Protein AF-A0AAN4Z1D5-F1 (afdb_monomer_lite)

Sequence (91 aa):
IIQVMDRFWLSPSVRQATKEHELTEKIFLKAVNSFREMCMDVSLLDPELVEILRDIARGKSKDVDQLFPFFLSHARRVFPHLESMEELKNV

Foldseek 3Di:
DVVLLVCCVPDPVNVVVCVVLVNDPVLLVVLSVVVVVQVVDPVNDDPVVVVVVVCCVVVVDVDSCVCNVVSVVSSCVVPVVSVPDPPDDDD

Organism: NCBI:txid1317129

Secondary structure (DSSP, 8-state):
-HHHHHHHHH-HHHHHHHHHTT--HHHHHHHHHHHHHHTT-GGGS-HHHHHHHHHHHTTS----GGGHHHHHHHHHHH-GGG-SS-S-S--

Structure (mmCIF, N/CA/C/O backbone):
data_AF-A0AAN4Z1D5-F1
#
_entry.id   AF-A0AAN4Z1D5-F1
#
loop_
_atom_site.group_PDB
_atom_site.id
_atom_site.type_symbol
_atom_site.label_atom_id
_atom_site.label_alt_id
_atom_site.label_comp_id
_atom_site.label_asym_id
_atom_site.label_entity_id
_atom_site.label_seq_id
_atom_site.pdbx_PDB_ins_code
_atom_site.Cartn_x
_atom_site.Cartn_y
_atom_site.Cartn_z
_atom_site.occupancy
_atom_site.B_iso_or_equiv
_atom_site.auth_seq_id
_atom_site.auth_comp_id
_atom_site.auth_asym_id
_atom_site.auth_atom_id
_atom_site.pdbx_PDB_model_num
ATOM 1 N N . ILE A 1 1 ? 8.825 4.155 -4.348 1.00 83.12 1 ILE A N 1
ATOM 2 C CA . ILE A 1 1 ? 7.950 3.143 -3.704 1.00 83.12 1 ILE A CA 1
ATOM 3 C C . ILE A 1 1 ? 7.824 3.359 -2.200 1.00 83.12 1 ILE A C 1
ATOM 5 O O . ILE A 1 1 ? 6.710 3.582 -1.767 1.00 83.12 1 ILE A O 1
ATOM 9 N N . ILE A 1 2 ? 8.912 3.393 -1.415 1.00 83.88 2 ILE A N 1
ATOM 10 C CA . ILE A 1 2 ? 8.845 3.553 0.060 1.00 83.88 2 ILE A CA 1
ATOM 11 C C . ILE A 1 2 ? 7.969 4.746 0.486 1.00 83.88 2 ILE A C 1
ATOM 13 O O . ILE A 1 2 ? 6.920 4.544 1.077 1.00 83.88 2 ILE A O 1
ATOM 17 N N . GLN A 1 3 ? 8.298 5.959 0.033 1.00 86.50 3 GLN A N 1
ATOM 18 C CA . GLN A 1 3 ? 7.513 7.169 0.331 1.00 86.50 3 GLN A CA 1
ATOM 19 C C . GLN A 1 3 ? 6.073 7.155 -0.222 1.00 86.50 3 GLN A C 1
ATOM 21 O O . GLN A 1 3 ? 5.231 7.939 0.206 1.00 86.50 3 GLN A O 1
ATOM 26 N N . VAL A 1 4 ? 5.789 6.336 -1.241 1.00 88.94 4 VAL A N 1
ATOM 27 C CA . VAL A 1 4 ? 4.425 6.166 -1.773 1.00 88.94 4 VAL A CA 1
ATOM 28 C C . VAL A 1 4 ? 3.624 5.281 -0.823 1.00 88.94 4 VAL A C 1
ATOM 30 O O . VAL A 1 4 ? 2.516 5.646 -0.449 1.00 88.94 4 VAL A O 1
ATOM 33 N N . MET A 1 5 ? 4.224 4.180 -0.367 1.00 89.12 5 MET A N 1
ATOM 34 C CA . MET A 1 5 ? 3.610 3.257 0.585 1.00 89.12 5 MET A CA 1
ATOM 35 C C . MET A 1 5 ? 3.417 3.886 1.964 1.00 89.12 5 MET A C 1
ATOM 37 O O . MET A 1 5 ? 2.374 3.673 2.571 1.00 89.12 5 MET A O 1
ATOM 41 N N . ASP A 1 6 ? 4.351 4.721 2.429 1.00 89.19 6 ASP A N 1
ATOM 42 C CA . ASP A 1 6 ? 4.190 5.452 3.694 1.00 89.19 6 ASP A CA 1
ATOM 43 C C . ASP A 1 6 ? 2.974 6.386 3.639 1.00 89.19 6 ASP A C 1
ATOM 45 O O . ASP A 1 6 ? 2.165 6.429 4.565 1.00 89.19 6 ASP A O 1
ATOM 49 N N . ARG A 1 7 ? 2.798 7.099 2.519 1.00 90.44 7 ARG A N 1
ATOM 50 C CA . ARG A 1 7 ? 1.628 7.960 2.295 1.00 90.44 7 ARG A CA 1
ATOM 51 C C . ARG A 1 7 ? 0.336 7.152 2.201 1.00 90.44 7 ARG A C 1
ATOM 53 O O . ARG A 1 7 ? -0.648 7.539 2.819 1.00 90.44 7 ARG A O 1
ATOM 60 N N . PHE A 1 8 ? 0.350 6.029 1.484 1.00 91.38 8 PHE A N 1
ATOM 61 C CA . PHE A 1 8 ? -0.791 5.116 1.383 1.00 91.38 8 PHE A CA 1
ATOM 62 C C . PHE A 1 8 ? -1.224 4.594 2.761 1.00 91.38 8 PHE A C 1
ATOM 64 O O . PHE A 1 8 ? -2.384 4.708 3.140 1.00 91.38 8 PHE A O 1
ATOM 71 N N . TRP A 1 9 ? -0.272 4.107 3.558 1.00 87.31 9 TRP A N 1
ATOM 72 C CA . TRP A 1 9 ? -0.501 3.602 4.914 1.00 87.31 9 TRP A CA 1
ATOM 73 C C . TRP A 1 9 ? -1.050 4.663 5.881 1.00 87.31 9 TRP A C 1
ATOM 75 O O . TRP A 1 9 ? -1.833 4.358 6.788 1.00 87.31 9 TRP A O 1
ATOM 85 N N . LEU A 1 10 ? -0.603 5.911 5.742 1.00 89.88 10 LEU A N 1
ATOM 86 C CA . LEU A 1 10 ? -1.030 7.019 6.598 1.00 89.88 10 LEU A CA 1
ATOM 87 C C . LEU A 1 10 ? -2.333 7.678 6.126 1.00 89.88 10 LEU A C 1
ATOM 89 O O . LEU A 1 10 ? -2.912 8.443 6.896 1.00 89.88 10 LEU A O 1
ATOM 93 N N . SER A 1 11 ? -2.809 7.378 4.914 1.00 91.19 11 SER A N 1
ATOM 94 C CA . SER A 1 11 ? -4.006 7.996 4.342 1.00 91.19 11 SER A CA 1
ATOM 95 C C . SER A 1 11 ? -5.263 7.662 5.173 1.00 91.19 11 SER A C 1
ATOM 97 O O . SER A 1 11 ? -5.583 6.482 5.368 1.00 91.19 11 SER A O 1
ATOM 99 N N . PRO A 1 12 ? -5.996 8.668 5.699 1.00 90.94 12 PRO A N 1
ATOM 100 C CA . PRO A 1 12 ? -7.213 8.435 6.479 1.00 90.94 12 PRO A CA 1
ATOM 101 C C . PRO A 1 12 ? -8.312 7.716 5.690 1.00 90.94 12 PRO A C 1
ATOM 103 O O . PRO A 1 12 ? -9.005 6.871 6.254 1.00 90.94 12 PRO A O 1
ATOM 106 N N . SER A 1 13 ? -8.448 8.012 4.397 1.00 91.56 13 SER A N 1
ATOM 107 C CA . SER A 1 13 ? -9.392 7.363 3.480 1.00 91.56 13 SER A CA 1
ATOM 108 C C . SER A 1 13 ? -9.036 5.896 3.260 1.00 91.56 13 SER A C 1
ATOM 110 O O . SER A 1 13 ? -9.907 5.042 3.395 1.00 91.56 13 SER A O 1
ATOM 112 N N . VAL A 1 14 ? -7.756 5.567 3.051 1.00 91.62 14 VAL A N 1
ATOM 113 C CA . VAL A 1 14 ? -7.289 4.167 2.968 1.00 91.62 14 VAL A CA 1
ATOM 114 C C . VAL A 1 14 ? -7.591 3.408 4.258 1.00 91.62 14 VAL A C 1
ATOM 116 O O . VAL A 1 14 ? -8.069 2.272 4.222 1.00 91.62 14 VAL A O 1
ATOM 119 N N . ARG A 1 15 ? -7.352 4.027 5.419 1.00 90.00 15 ARG A N 1
ATOM 120 C CA . ARG A 1 15 ? -7.670 3.420 6.722 1.00 90.00 15 ARG A CA 1
ATOM 121 C C . ARG A 1 15 ? -9.164 3.203 6.911 1.00 90.00 15 ARG A C 1
ATOM 123 O O . ARG A 1 15 ? -9.552 2.196 7.497 1.00 90.00 15 ARG A O 1
ATOM 130 N N . GLN A 1 16 ? -9.986 4.135 6.444 1.00 90.19 16 GLN A N 1
ATOM 131 C CA . GLN A 1 16 ? -11.436 4.018 6.499 1.00 90.19 16 GLN A CA 1
ATOM 132 C C . GLN A 1 16 ? -11.930 2.888 5.584 1.00 90.19 16 GLN A C 1
ATOM 134 O O . GLN A 1 16 ? -12.613 1.987 6.064 1.00 90.19 16 GLN A O 1
ATOM 139 N N . ALA A 1 17 ? -11.478 2.850 4.331 1.00 89.25 17 ALA A N 1
ATOM 140 C CA . ALA A 1 17 ? -11.825 1.798 3.377 1.00 89.25 17 ALA A CA 1
ATOM 141 C C . ALA A 1 17 ? -11.380 0.406 3.867 1.00 89.25 17 ALA A C 1
ATOM 143 O O . ALA A 1 17 ? -12.111 -0.573 3.772 1.00 89.25 17 ALA A O 1
ATOM 144 N N . THR A 1 18 ? -10.207 0.311 4.496 1.00 87.25 18 THR A N 1
ATOM 145 C CA . THR A 1 18 ? -9.726 -0.929 5.130 1.00 87.25 18 THR A CA 1
ATOM 146 C C . THR A 1 18 ? -10.726 -1.465 6.165 1.00 87.25 18 THR A C 1
ATOM 148 O O . THR A 1 18 ? -11.009 -2.661 6.186 1.00 87.25 18 THR A O 1
ATOM 151 N N . LYS A 1 19 ? -11.306 -0.589 6.997 1.00 86.31 19 LYS A N 1
ATOM 152 C CA . LYS A 1 19 ? -12.322 -0.980 7.989 1.00 86.31 19 LYS A CA 1
ATOM 153 C C . LYS A 1 19 ? -13.627 -1.433 7.336 1.00 86.31 19 LYS A C 1
ATOM 155 O O . LYS A 1 19 ? -14.238 -2.372 7.832 1.00 86.31 19 LYS A O 1
ATOM 160 N N . GLU A 1 20 ? -14.036 -0.787 6.246 1.00 88.00 20 GLU A N 1
ATOM 161 C CA . GLU A 1 20 ? -15.235 -1.154 5.472 1.00 88.00 20 GLU A CA 1
ATOM 162 C C . GLU A 1 20 ? -15.112 -2.540 4.832 1.00 88.00 20 GLU A C 1
ATOM 164 O O . GLU A 1 20 ? -16.105 -3.244 4.696 1.00 88.00 20 GLU A O 1
ATOM 169 N N . HIS A 1 21 ? -13.887 -2.959 4.514 1.00 83.56 21 HIS A N 1
ATOM 170 C CA . HIS A 1 21 ? -13.576 -4.294 4.002 1.00 83.56 21 HIS A CA 1
ATOM 171 C C . HIS A 1 21 ? -13.171 -5.300 5.095 1.00 83.56 21 HIS A C 1
ATOM 173 O O . HIS A 1 21 ? -12.538 -6.309 4.790 1.00 83.56 21 HIS A O 1
ATOM 179 N N . GLU A 1 22 ? -13.487 -5.022 6.365 1.00 84.06 22 GLU A N 1
ATOM 180 C CA . GLU A 1 22 ? -13.258 -5.919 7.514 1.00 84.06 22 GLU A CA 1
ATOM 181 C C . GLU A 1 22 ? -11.792 -6.373 7.693 1.00 84.06 22 GLU A C 1
ATOM 183 O O . GLU A 1 22 ? -11.477 -7.358 8.368 1.00 84.06 22 GLU A O 1
ATOM 188 N N . LEU A 1 23 ? -10.847 -5.612 7.137 1.00 85.00 23 LEU A N 1
ATOM 189 C CA . LEU A 1 23 ? -9.422 -5.859 7.296 1.00 85.00 23 LEU A CA 1
ATOM 190 C C . LEU A 1 23 ? -8.994 -5.411 8.697 1.00 85.00 23 LEU A C 1
ATOM 192 O O . LEU A 1 23 ? -8.882 -4.220 8.996 1.00 85.00 23 LEU A O 1
ATOM 196 N N . THR A 1 24 ? -8.702 -6.375 9.571 1.00 86.31 24 THR A N 1
ATOM 197 C CA . THR A 1 24 ? -8.098 -6.066 10.877 1.00 86.31 24 THR A CA 1
ATOM 198 C C . THR A 1 24 ? -6.752 -5.356 10.697 1.00 86.31 24 THR A C 1
ATOM 2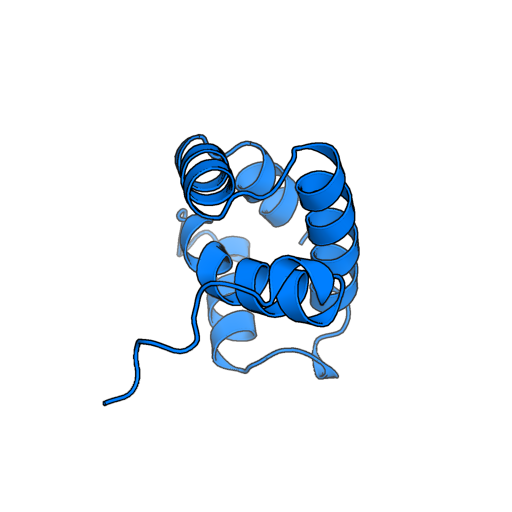00 O O . THR A 1 24 ? -6.030 -5.617 9.736 1.00 86.31 24 THR A O 1
ATOM 203 N N . GLU A 1 25 ? -6.348 -4.517 11.655 1.00 85.88 25 GLU A N 1
ATOM 204 C CA . GLU A 1 25 ? -5.069 -3.786 11.590 1.00 85.88 25 GLU A CA 1
ATOM 205 C C . GLU A 1 25 ? -3.859 -4.715 11.382 1.00 85.88 25 GLU A C 1
ATOM 207 O O . GLU A 1 25 ? -2.944 -4.409 10.616 1.00 85.88 25 GLU A O 1
ATOM 212 N N . LYS A 1 26 ? -3.881 -5.900 12.005 1.00 87.12 26 LYS A N 1
ATOM 213 C CA . LYS A 1 26 ? -2.835 -6.919 11.850 1.00 87.12 26 LYS A CA 1
ATOM 214 C C . LYS A 1 26 ? -2.768 -7.467 10.423 1.00 87.12 26 LYS A C 1
ATOM 216 O O . LYS A 1 26 ? -1.672 -7.704 9.917 1.00 87.12 26 LYS A O 1
ATOM 221 N N . ILE A 1 27 ? -3.919 -7.705 9.797 1.00 87.50 27 ILE A N 1
ATOM 222 C CA . ILE A 1 27 ? -4.000 -8.176 8.411 1.00 87.50 27 ILE A CA 1
ATOM 223 C C . ILE A 1 27 ? -3.582 -7.056 7.463 1.00 87.50 27 ILE A C 1
ATOM 225 O O . ILE A 1 27 ? -2.741 -7.286 6.599 1.00 87.50 27 ILE A O 1
ATOM 229 N N . PHE A 1 28 ? -4.081 -5.840 7.684 1.00 88.12 28 PHE A N 1
ATOM 230 C CA . PHE A 1 28 ? -3.720 -4.657 6.912 1.00 88.12 28 PHE A CA 1
ATOM 231 C C . PHE A 1 28 ? -2.202 -4.439 6.890 1.00 88.12 28 PHE A C 1
ATOM 233 O O . PHE A 1 28 ? -1.614 -4.357 5.816 1.00 88.12 28 PHE A O 1
ATOM 240 N N . LEU A 1 29 ? -1.534 -4.457 8.049 1.00 89.44 29 LEU A N 1
ATOM 241 C CA . LEU A 1 29 ? -0.078 -4.295 8.133 1.00 89.44 29 LEU A CA 1
ATOM 242 C C . LEU A 1 29 ? 0.684 -5.372 7.347 1.00 89.44 29 LEU A C 1
ATOM 244 O O . LEU A 1 29 ? 1.630 -5.067 6.619 1.00 89.44 29 LEU A O 1
ATOM 248 N N . LYS A 1 30 ? 0.273 -6.640 7.465 1.00 90.81 30 LYS A N 1
ATOM 249 C CA . LYS A 1 30 ? 0.905 -7.736 6.719 1.00 90.81 30 LYS A CA 1
ATOM 250 C C . LYS A 1 30 ? 0.669 -7.615 5.212 1.00 90.81 30 LYS A C 1
ATOM 252 O O . LYS A 1 30 ? 1.601 -7.819 4.438 1.00 90.81 30 LYS A O 1
ATOM 257 N N . ALA A 1 31 ? -0.549 -7.265 4.806 1.00 91.75 31 ALA A N 1
ATOM 258 C CA . ALA A 1 31 ? -0.906 -7.063 3.409 1.00 91.75 31 ALA A CA 1
ATOM 259 C C . ALA A 1 31 ? -0.136 -5.891 2.800 1.00 91.75 31 ALA A C 1
ATOM 261 O O . ALA A 1 31 ? 0.353 -6.017 1.686 1.00 91.75 31 ALA A O 1
ATOM 262 N N . VAL A 1 32 ? 0.037 -4.784 3.531 1.00 91.19 32 VAL A N 1
ATOM 263 C CA . VAL A 1 32 ? 0.780 -3.608 3.051 1.00 91.19 32 VAL A CA 1
ATOM 264 C C . VAL A 1 32 ? 2.254 -3.942 2.850 1.00 91.19 32 VAL A C 1
ATOM 266 O O . VAL A 1 32 ? 2.831 -3.560 1.833 1.00 91.19 32 VAL A O 1
ATOM 269 N N . ASN A 1 33 ? 2.858 -4.704 3.764 1.00 91.81 33 ASN A N 1
ATOM 270 C CA . ASN A 1 33 ? 4.237 -5.164 3.596 1.00 91.81 33 ASN A CA 1
ATOM 271 C C . ASN A 1 33 ? 4.389 -6.066 2.364 1.00 91.81 33 ASN A C 1
ATOM 273 O O . ASN A 1 33 ? 5.275 -5.831 1.545 1.00 91.81 33 ASN A O 1
ATOM 277 N N . SER A 1 34 ? 3.487 -7.033 2.186 1.00 92.69 34 SER A N 1
ATOM 278 C CA . SER A 1 34 ? 3.503 -7.916 1.016 1.00 92.69 34 SER A CA 1
ATOM 279 C C . SER A 1 34 ? 3.231 -7.159 -0.294 1.00 92.69 34 SER A C 1
ATOM 281 O O . SER A 1 34 ? 3.895 -7.391 -1.300 1.00 92.69 34 SER A O 1
ATOM 283 N N . PHE A 1 35 ? 2.300 -6.204 -0.290 1.00 93.94 35 PHE A N 1
ATOM 284 C CA . PHE A 1 35 ? 2.001 -5.359 -1.447 1.00 93.94 35 PHE A CA 1
ATOM 285 C C . PHE A 1 35 ? 3.196 -4.474 -1.817 1.00 93.94 35 PHE A C 1
ATOM 287 O O . PHE A 1 35 ? 3.537 -4.338 -2.989 1.00 93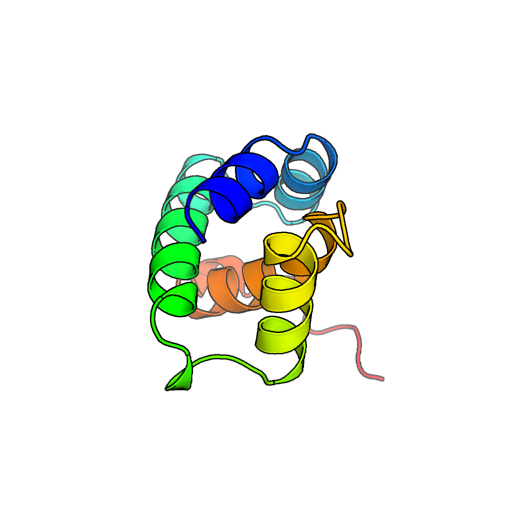.94 35 PHE A O 1
ATOM 294 N N . ARG A 1 36 ? 3.902 -3.925 -0.819 1.00 93.19 36 ARG A N 1
ATOM 295 C CA . ARG A 1 36 ? 5.152 -3.184 -1.026 1.00 93.19 36 ARG A CA 1
ATOM 296 C C . ARG A 1 36 ? 6.215 -4.049 -1.698 1.00 93.19 36 ARG A C 1
ATOM 298 O O . ARG A 1 36 ? 6.903 -3.537 -2.575 1.00 93.19 36 ARG A O 1
ATOM 305 N N . GLU A 1 37 ? 6.361 -5.308 -1.292 1.00 92.38 37 GLU A N 1
ATOM 306 C CA . GLU A 1 37 ? 7.278 -6.262 -1.930 1.00 92.38 37 GLU A CA 1
ATOM 307 C C . GLU A 1 37 ? 6.897 -6.518 -3.389 1.00 92.38 37 GLU A C 1
ATOM 309 O O . GLU A 1 37 ? 7.758 -6.382 -4.257 1.00 92.38 37 GLU A O 1
ATOM 314 N N . MET A 1 38 ? 5.612 -6.757 -3.677 1.00 92.19 38 MET A N 1
ATOM 315 C CA . MET A 1 38 ? 5.114 -6.886 -5.052 1.00 92.19 38 MET A CA 1
ATOM 316 C C . MET A 1 38 ? 5.444 -5.640 -5.887 1.00 92.19 38 MET A C 1
ATOM 318 O O . MET A 1 38 ? 5.983 -5.756 -6.980 1.00 92.19 38 MET A O 1
ATOM 322 N N . CYS A 1 39 ? 5.212 -4.433 -5.361 1.00 91.50 39 CYS A N 1
ATOM 323 C CA . CYS A 1 39 ? 5.517 -3.179 -6.060 1.00 91.50 39 CYS A CA 1
ATOM 324 C C . CYS A 1 39 ? 7.014 -2.915 -6.300 1.00 91.50 39 CYS A C 1
ATOM 326 O O . CYS A 1 39 ? 7.343 -1.958 -7.006 1.00 91.50 39 CYS A O 1
ATOM 328 N N . MET A 1 40 ? 7.924 -3.699 -5.713 1.00 89.81 40 MET A N 1
ATOM 329 C CA . MET A 1 40 ? 9.355 -3.634 -6.033 1.00 89.81 40 MET A CA 1
ATOM 330 C C . MET A 1 40 ? 9.727 -4.483 -7.255 1.00 89.81 40 MET A C 1
ATOM 332 O O . MET A 1 40 ? 10.759 -4.210 -7.866 1.00 89.81 40 MET A O 1
ATOM 336 N N . ASP A 1 41 ? 8.891 -5.447 -7.646 1.00 90.69 41 ASP A N 1
ATOM 337 C CA . ASP A 1 41 ? 9.085 -6.271 -8.837 1.00 90.69 41 ASP A CA 1
ATOM 338 C C . ASP A 1 41 ? 8.093 -5.873 -9.935 1.00 90.69 41 ASP A C 1
ATOM 340 O O . ASP A 1 41 ? 6.941 -6.302 -9.968 1.00 90.69 41 ASP A O 1
ATOM 344 N N . VAL A 1 42 ? 8.562 -5.045 -10.870 1.00 83.31 42 VAL A N 1
ATOM 345 C CA . VAL A 1 42 ? 7.741 -4.499 -11.962 1.00 83.31 42 VAL A CA 1
ATOM 346 C C . VAL A 1 42 ? 7.161 -5.599 -12.861 1.00 83.31 42 VAL A C 1
ATOM 348 O O . VAL A 1 42 ? 6.128 -5.373 -13.483 1.00 83.31 42 VAL A O 1
ATOM 351 N N . SER A 1 43 ? 7.783 -6.782 -12.925 1.00 87.69 43 SER A N 1
ATOM 352 C CA . SER A 1 43 ? 7.296 -7.891 -13.756 1.00 87.69 43 SER A CA 1
ATOM 353 C C . SER A 1 43 ? 5.993 -8.512 -13.242 1.00 87.69 43 SER A C 1
ATOM 355 O O . SER A 1 43 ? 5.273 -9.146 -14.011 1.00 87.69 43 SER A O 1
ATOM 357 N N . LEU A 1 44 ? 5.669 -8.291 -11.964 1.00 85.81 44 LEU A N 1
ATOM 358 C CA . LEU A 1 44 ? 4.457 -8.785 -11.308 1.00 85.81 44 LEU A CA 1
ATOM 359 C C . LEU A 1 44 ? 3.301 -7.774 -11.341 1.00 85.81 44 LEU A C 1
ATOM 361 O O . LEU A 1 44 ? 2.217 -8.072 -10.838 1.00 85.81 44 LEU A O 1
ATOM 365 N N . LEU A 1 45 ? 3.527 -6.571 -11.877 1.00 89.69 45 LEU A N 1
ATOM 366 C CA . LEU A 1 45 ? 2.574 -5.468 -11.801 1.00 89.69 45 LEU A CA 1
ATOM 367 C C . LEU A 1 45 ? 1.720 -5.353 -13.058 1.00 89.69 45 LEU A C 1
ATOM 369 O O . LEU A 1 45 ? 2.207 -5.453 -14.182 1.00 89.69 45 LEU A O 1
ATOM 373 N N . ASP A 1 46 ? 0.447 -5.041 -12.837 1.00 90.75 46 ASP A N 1
ATOM 374 C CA . ASP A 1 46 ? -0.449 -4.599 -13.897 1.00 90.75 46 ASP A CA 1
ATOM 375 C C . ASP A 1 46 ? 0.079 -3.293 -14.541 1.00 90.75 46 ASP A C 1
ATOM 377 O O . ASP A 1 46 ? 0.549 -2.410 -13.809 1.00 90.75 46 ASP A O 1
ATOM 381 N N . PRO A 1 47 ? 0.025 -3.133 -15.879 1.00 92.81 47 PRO A N 1
ATOM 382 C CA . PRO A 1 47 ? 0.423 -1.896 -16.552 1.00 92.81 47 PRO A CA 1
ATOM 383 C C . PRO A 1 47 ? -0.222 -0.626 -15.977 1.00 92.81 47 PRO A C 1
ATOM 385 O O . PRO A 1 47 ? 0.464 0.395 -15.868 1.00 92.81 47 PRO A O 1
ATOM 388 N N . GLU A 1 48 ? -1.488 -0.691 -15.561 1.00 93.25 48 GLU A N 1
ATOM 389 C CA . GLU A 1 48 ? -2.213 0.417 -14.928 1.00 93.25 48 GLU A CA 1
ATOM 390 C C . GLU A 1 48 ? -1.583 0.785 -13.578 1.00 93.25 48 GLU A C 1
ATOM 392 O O . GLU A 1 48 ? -1.282 1.951 -13.309 1.00 93.25 48 GLU A O 1
ATOM 397 N N . LEU A 1 49 ? -1.269 -0.216 -12.750 1.00 93.00 49 LEU A N 1
ATOM 398 C CA . LEU A 1 49 ? -0.590 -0.005 -11.471 1.00 93.00 49 LEU A CA 1
ATOM 399 C C . LEU A 1 49 ? 0.807 0.600 -11.669 1.00 93.00 49 LEU A C 1
ATOM 401 O O . LEU A 1 49 ? 1.227 1.476 -10.907 1.00 93.00 49 LEU A O 1
ATOM 405 N N . VAL A 1 50 ? 1.533 0.172 -12.705 1.00 92.44 50 VAL A N 1
ATOM 406 C CA . VAL A 1 50 ? 2.834 0.756 -13.061 1.00 92.44 50 VAL A CA 1
ATOM 407 C C . VAL A 1 50 ? 2.694 2.235 -13.431 1.00 92.44 50 VAL A C 1
ATOM 409 O O . VAL A 1 50 ? 3.539 3.043 -13.031 1.00 92.44 50 VAL A O 1
ATOM 412 N N . GLU A 1 51 ? 1.662 2.609 -14.184 1.00 92.06 51 GLU A N 1
ATOM 413 C CA . GLU A 1 51 ? 1.393 4.000 -14.557 1.00 92.06 51 GLU A CA 1
ATOM 414 C C . GLU A 1 51 ? 1.059 4.864 -13.335 1.00 92.06 51 GLU A C 1
ATOM 416 O O . GLU A 1 51 ? 1.728 5.878 -13.117 1.00 92.06 51 GLU A O 1
ATOM 421 N N . ILE A 1 52 ? 0.147 4.409 -12.471 1.00 92.75 52 ILE A N 1
ATOM 422 C CA . ILE A 1 52 ? -0.215 5.100 -11.222 1.00 92.75 52 ILE A CA 1
ATOM 423 C C . ILE A 1 52 ? 1.027 5.319 -10.349 1.00 92.75 52 ILE A C 1
ATOM 425 O O . ILE A 1 52 ? 1.305 6.436 -9.901 1.00 92.75 52 ILE A O 1
ATOM 429 N N . LEU A 1 53 ? 1.841 4.279 -10.140 1.00 91.19 53 LEU A N 1
ATOM 430 C CA . LEU A 1 53 ? 3.069 4.386 -9.347 1.00 91.19 53 LEU A CA 1
ATOM 431 C C . LEU A 1 53 ? 4.070 5.378 -9.959 1.00 91.19 53 LEU A C 1
ATOM 433 O O . LEU A 1 53 ? 4.722 6.120 -9.216 1.00 91.19 53 LEU A O 1
ATOM 437 N N . ARG A 1 54 ? 4.198 5.422 -11.292 1.00 90.44 54 ARG A N 1
ATOM 438 C CA . ARG A 1 54 ? 5.057 6.394 -11.994 1.00 90.44 54 ARG A CA 1
ATOM 439 C C . ARG A 1 54 ? 4.543 7.817 -11.836 1.00 90.44 54 ARG A C 1
ATOM 441 O O . ARG A 1 54 ? 5.355 8.714 -11.604 1.00 90.44 54 ARG A O 1
ATOM 448 N N . ASP A 1 55 ? 3.240 8.031 -11.943 1.00 91.25 55 ASP A N 1
ATOM 449 C CA . ASP A 1 55 ? 2.636 9.353 -11.811 1.00 91.25 55 ASP A CA 1
ATOM 450 C C . ASP A 1 55 ? 2.746 9.888 -10.387 1.00 91.25 55 ASP A C 1
ATOM 452 O O . ASP A 1 55 ? 3.138 11.045 -10.200 1.00 91.25 55 ASP A O 1
ATOM 456 N N . ILE A 1 56 ? 2.531 9.042 -9.376 1.00 89.69 56 ILE A N 1
ATOM 457 C CA . ILE A 1 56 ? 2.754 9.418 -7.975 1.00 89.69 56 ILE A CA 1
ATOM 458 C C . ILE A 1 56 ? 4.242 9.703 -7.718 1.00 89.69 56 ILE A C 1
ATOM 460 O O . ILE A 1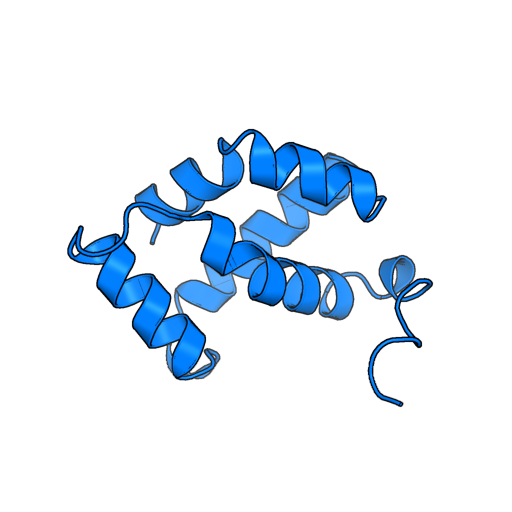 56 ? 4.585 10.677 -7.041 1.00 89.69 56 ILE A O 1
ATOM 464 N N . ALA A 1 57 ? 5.153 8.886 -8.259 1.00 86.00 57 ALA A N 1
ATOM 465 C CA . ALA A 1 57 ? 6.596 9.074 -8.083 1.00 86.00 57 ALA A CA 1
ATOM 466 C C . ALA A 1 57 ? 7.121 10.352 -8.755 1.00 86.00 57 ALA A C 1
ATOM 468 O O . ALA A 1 57 ? 8.038 10.985 -8.238 1.00 86.00 57 ALA A O 1
ATOM 469 N N . ARG A 1 58 ? 6.530 10.750 -9.886 1.00 89.00 58 ARG A N 1
ATOM 470 C CA . ARG A 1 58 ? 6.848 11.996 -10.603 1.00 89.00 58 ARG A CA 1
ATOM 471 C C . ARG A 1 58 ? 6.116 13.217 -10.038 1.00 89.00 58 ARG A C 1
ATOM 473 O O . ARG A 1 58 ? 6.303 14.314 -10.554 1.00 89.00 58 ARG A O 1
ATOM 480 N N . GLY A 1 59 ? 5.282 13.037 -9.011 1.00 82.19 59 GLY A N 1
ATOM 481 C CA . GLY A 1 59 ? 4.489 14.109 -8.405 1.00 82.19 59 GLY A CA 1
ATOM 482 C C . GLY A 1 59 ? 3.351 14.624 -9.290 1.00 82.19 59 GLY A C 1
ATOM 483 O O . GLY A 1 59 ? 2.826 15.702 -9.021 1.00 82.19 59 GLY A O 1
ATOM 484 N N . LYS A 1 60 ? 2.974 13.878 -10.335 1.00 81.00 60 LYS A N 1
ATOM 485 C CA . LYS A 1 60 ? 1.845 14.198 -11.219 1.00 81.00 60 LYS A CA 1
ATOM 486 C C . LYS A 1 60 ? 0.504 13.869 -10.571 1.00 81.00 60 LYS A C 1
ATOM 488 O O . LYS A 1 60 ? -0.439 14.636 -10.716 1.00 81.00 60 LYS A O 1
ATOM 493 N N . SER A 1 61 ? 0.452 12.770 -9.817 1.00 75.00 61 SER A N 1
ATOM 494 C CA . SER A 1 61 ? -0.664 12.436 -8.933 1.00 75.00 61 SER A CA 1
ATOM 495 C C . SER A 1 61 ? -0.214 12.565 -7.479 1.00 75.00 61 SER A C 1
ATOM 497 O O . SER A 1 61 ? 0.889 12.157 -7.108 1.00 75.00 61 SER A O 1
ATOM 499 N N . LYS A 1 62 ? -1.055 13.173 -6.642 1.00 74.44 62 LYS A N 1
ATOM 500 C CA . LYS A 1 62 ? -0.865 13.180 -5.181 1.00 74.44 62 LYS A CA 1
ATOM 501 C C . LYS A 1 62 ? -1.699 12.110 -4.494 1.00 74.44 62 LYS A C 1
ATOM 503 O O . LYS A 1 62 ? -1.517 11.895 -3.297 1.00 74.44 62 LYS A O 1
ATOM 508 N N . ASP A 1 63 ? -2.597 11.486 -5.241 1.00 88.12 63 ASP A N 1
ATOM 509 C CA . ASP A 1 63 ? -3.614 10.621 -4.692 1.00 88.12 63 ASP A CA 1
ATOM 510 C C . ASP A 1 63 ? -3.099 9.184 -4.628 1.00 88.12 63 ASP A C 1
ATOM 512 O O . ASP A 1 63 ? -2.965 8.489 -5.633 1.00 88.12 63 ASP A O 1
ATOM 516 N N . VAL A 1 64 ? -2.746 8.764 -3.418 1.00 91.25 64 VAL A N 1
ATOM 517 C CA . VAL A 1 64 ? -2.329 7.389 -3.137 1.00 91.25 64 VAL A CA 1
ATOM 518 C C . VAL A 1 64 ? -3.523 6.450 -3.010 1.00 91.25 64 VAL A C 1
ATOM 520 O O . VAL A 1 64 ? -3.329 5.238 -3.076 1.00 91.25 64 VAL A O 1
ATOM 523 N N . ASP A 1 65 ? -4.745 6.969 -2.881 1.00 91.38 65 ASP A N 1
ATOM 524 C CA . ASP A 1 65 ? -5.951 6.160 -2.709 1.00 91.38 65 ASP A CA 1
ATOM 525 C C . ASP A 1 65 ? -6.267 5.363 -3.982 1.00 91.38 65 ASP A C 1
ATOM 527 O O . ASP A 1 65 ? -6.850 4.282 -3.908 1.00 91.38 65 ASP A O 1
ATOM 531 N N . GLN A 1 66 ? -5.762 5.813 -5.138 1.00 91.69 66 GLN A N 1
ATOM 532 C CA . GLN A 1 66 ? -5.790 5.072 -6.405 1.00 91.69 66 GLN A CA 1
ATOM 533 C C . GLN A 1 66 ? -5.129 3.683 -6.309 1.00 91.69 66 GLN A C 1
ATOM 535 O O . GLN A 1 66 ? -5.423 2.800 -7.108 1.00 91.69 66 GLN A O 1
ATOM 540 N N . LEU A 1 67 ? -4.251 3.458 -5.324 1.00 93.44 67 LEU A N 1
ATOM 541 C CA . LEU A 1 67 ? -3.618 2.158 -5.085 1.00 93.44 67 LEU A CA 1
ATOM 542 C C . LEU A 1 67 ? -4.538 1.172 -4.351 1.00 93.44 67 LEU A C 1
ATOM 544 O O . LEU A 1 67 ? -4.250 -0.025 -4.336 1.00 93.44 67 LEU A O 1
ATOM 548 N N . PHE A 1 68 ? -5.623 1.644 -3.730 1.00 92.62 68 PHE A N 1
ATOM 549 C CA . PHE A 1 68 ? -6.448 0.835 -2.835 1.00 92.62 68 PHE A CA 1
ATOM 550 C C . PHE A 1 68 ? -7.101 -0.383 -3.512 1.00 92.62 68 PHE A C 1
ATOM 552 O O . PHE A 1 68 ? -7.012 -1.468 -2.937 1.00 92.62 68 PHE A O 1
ATOM 559 N N . PRO A 1 69 ? -7.674 -0.289 -4.730 1.00 92.31 69 PRO A N 1
ATOM 560 C CA . PRO A 1 69 ? -8.245 -1.457 -5.407 1.00 92.31 69 PRO A CA 1
ATOM 561 C C . PRO A 1 69 ? -7.205 -2.558 -5.671 1.00 92.31 69 PRO A C 1
ATOM 563 O O . PRO A 1 69 ? -7.460 -3.741 -5.433 1.00 92.31 69 PRO A O 1
ATOM 566 N N . PHE A 1 70 ? -5.995 -2.169 -6.086 1.00 93.44 70 PHE A N 1
ATOM 567 C CA . PHE A 1 70 ? -4.880 -3.093 -6.316 1.00 93.44 70 PHE A CA 1
ATOM 568 C C . PHE A 1 70 ? -4.393 -3.728 -5.014 1.00 93.44 70 PHE A C 1
ATOM 570 O O . PHE A 1 70 ? -4.163 -4.938 -4.953 1.00 93.44 70 PHE A O 1
ATOM 577 N N . PHE A 1 71 ? -4.278 -2.920 -3.960 1.00 93.56 71 PHE A N 1
ATOM 578 C CA . PHE A 1 71 ? -3.942 -3.386 -2.621 1.00 93.56 71 PHE A CA 1
ATOM 579 C C . PHE A 1 71 ? -4.966 -4.404 -2.105 1.00 93.56 71 PHE A C 1
ATOM 581 O O . PHE A 1 71 ? -4.576 -5.459 -1.610 1.00 93.56 71 PHE A O 1
ATOM 588 N N . LEU A 1 72 ? -6.262 -4.122 -2.243 1.00 90.81 72 LEU A N 1
ATOM 589 C CA . LEU A 1 72 ? -7.332 -4.995 -1.767 1.00 90.81 72 LEU A CA 1
ATOM 590 C C . LEU A 1 72 ? -7.332 -6.336 -2.510 1.00 90.81 72 LEU A C 1
ATOM 592 O O . LEU A 1 72 ? -7.407 -7.391 -1.879 1.00 90.81 72 LEU A O 1
ATOM 596 N N . SER A 1 73 ? -7.169 -6.308 -3.837 1.00 90.38 73 SER A N 1
ATOM 597 C CA . SER A 1 73 ? -7.004 -7.522 -4.645 1.00 90.38 73 SER A CA 1
ATOM 598 C C . SER A 1 73 ? -5.789 -8.342 -4.192 1.00 90.38 73 SER A C 1
ATOM 600 O O . SER A 1 73 ? -5.876 -9.562 -4.051 1.00 90.38 73 SER A O 1
ATOM 602 N N . HIS A 1 74 ? -4.655 -7.690 -3.919 1.00 91.75 74 HIS A N 1
ATOM 603 C CA . HIS A 1 74 ? -3.460 -8.359 -3.394 1.00 91.75 74 HIS A CA 1
ATOM 604 C C . HIS A 1 74 ? -3.694 -8.965 -2.006 1.00 91.75 74 HIS A C 1
ATOM 606 O O . HIS A 1 74 ? -3.362 -10.126 -1.767 1.00 91.75 74 HIS A O 1
ATOM 612 N N . ALA A 1 75 ? -4.311 -8.206 -1.099 1.00 90.44 75 ALA A N 1
ATOM 613 C CA . ALA A 1 75 ? -4.608 -8.640 0.261 1.00 90.44 75 ALA A CA 1
ATOM 614 C C . ALA A 1 75 ? -5.478 -9.904 0.274 1.00 90.44 75 ALA A C 1
ATOM 616 O O . ALA A 1 75 ? -5.179 -10.830 1.023 1.00 90.44 75 ALA A O 1
ATOM 617 N N . ARG A 1 76 ? -6.496 -9.979 -0.591 1.00 86.94 76 ARG A N 1
ATOM 618 C CA . ARG A 1 76 ? -7.365 -11.160 -0.726 1.00 86.94 76 ARG A CA 1
ATOM 619 C C . ARG A 1 76 ? -6.608 -12.397 -1.203 1.00 86.94 76 ARG A C 1
ATOM 621 O O . ARG A 1 76 ? -6.756 -13.458 -0.609 1.00 86.94 76 ARG A O 1
ATOM 628 N N . ARG A 1 77 ? -5.725 -12.252 -2.197 1.00 87.12 77 ARG A N 1
ATOM 629 C CA . ARG A 1 77 ?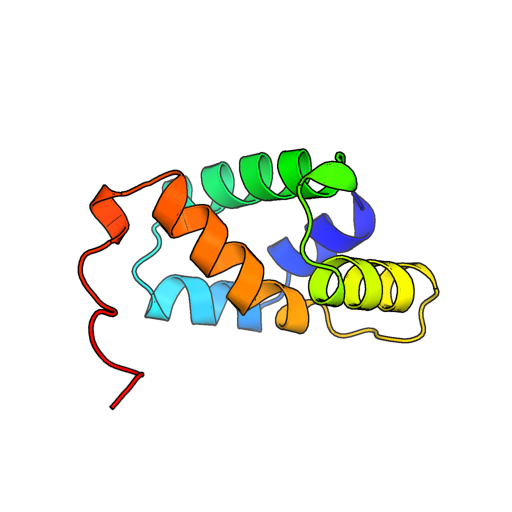 -4.890 -13.363 -2.696 1.00 87.12 77 ARG A CA 1
ATOM 630 C C . ARG A 1 77 ? -3.942 -13.910 -1.626 1.00 87.12 77 ARG A C 1
ATOM 632 O O . ARG A 1 77 ? -3.748 -15.117 -1.533 1.00 87.12 77 ARG A O 1
ATOM 639 N N . VAL A 1 78 ? -3.338 -13.028 -0.826 1.00 87.31 78 VAL A N 1
ATOM 640 C CA . VAL A 1 78 ? -2.378 -13.415 0.226 1.00 87.31 78 VAL A CA 1
ATOM 641 C C . VAL A 1 78 ? -3.082 -13.911 1.494 1.00 87.31 78 VAL A C 1
ATOM 643 O O . VAL A 1 78 ? -2.530 -14.723 2.240 1.00 87.31 78 VAL A O 1
ATOM 646 N N . PHE A 1 79 ? -4.315 -13.466 1.735 1.00 83.88 79 PHE A N 1
ATOM 647 C CA . PHE A 1 79 ? -5.126 -13.850 2.884 1.00 83.88 79 PHE A CA 1
ATOM 648 C C . PHE A 1 79 ? -6.513 -14.338 2.430 1.00 83.88 79 PHE A C 1
ATOM 650 O O . PHE A 1 79 ? -7.496 -13.628 2.621 1.00 83.88 79 PHE A O 1
ATOM 657 N N . PRO A 1 80 ? -6.631 -15.576 1.906 1.00 73.62 80 PRO A N 1
ATOM 658 C CA . PRO A 1 80 ? -7.890 -16.101 1.356 1.00 73.62 80 PRO A CA 1
ATOM 659 C C . PRO A 1 80 ? -9.034 -16.213 2.374 1.00 73.62 80 PRO A C 1
ATOM 66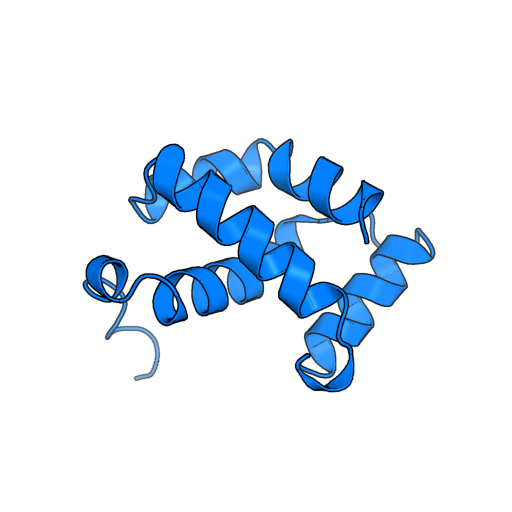1 O O . PRO A 1 80 ? -10.200 -16.291 2.017 1.00 73.62 80 PRO A O 1
ATOM 664 N N . HIS A 1 81 ? -8.738 -16.170 3.676 1.00 71.81 81 HIS A N 1
ATOM 665 C CA . HIS A 1 81 ? -9.773 -16.071 4.711 1.00 71.81 81 HIS A CA 1
ATOM 666 C C . HIS A 1 81 ? -10.524 -14.724 4.694 1.00 71.81 81 HIS A C 1
ATOM 668 O O . HIS A 1 81 ? -11.513 -14.580 5.403 1.00 71.81 81 HIS A O 1
ATOM 674 N N . LEU A 1 82 ? -10.066 -13.753 3.895 1.00 66.38 82 LEU A N 1
ATOM 675 C CA . LEU A 1 82 ? -10.765 -12.508 3.564 1.00 66.38 82 LEU A CA 1
ATOM 676 C C . LEU A 1 82 ? -11.644 -12.626 2.309 1.00 66.38 82 LEU A C 1
ATOM 678 O O . LEU A 1 82 ? -12.321 -11.671 1.942 1.00 66.38 82 LEU A O 1
ATOM 682 N N . GLU A 1 83 ? -11.592 -13.756 1.601 1.00 55.81 83 GLU A N 1
ATOM 683 C CA . GLU A 1 83 ? -12.234 -13.952 0.294 1.00 55.81 83 GLU A CA 1
ATOM 684 C C . GLU A 1 83 ? -13.747 -14.222 0.403 1.00 55.81 83 GLU A C 1
ATOM 686 O O . GLU A 1 83 ? -14.435 -14.426 -0.589 1.00 55.81 83 GLU A O 1
ATOM 691 N N . SER A 1 84 ? -14.309 -14.148 1.610 1.00 53.88 84 SER A N 1
ATOM 692 C CA . SER A 1 84 ? -15.754 -14.080 1.819 1.00 53.88 84 SER A CA 1
ATOM 693 C C . SER A 1 84 ? -16.163 -12.613 1.930 1.00 53.88 84 SER A C 1
ATOM 695 O O . SER A 1 84 ? -16.012 -12.063 3.011 1.00 53.88 84 SER A O 1
ATOM 697 N N . MET A 1 85 ? -16.619 -12.002 0.824 1.00 49.56 85 MET A N 1
ATOM 698 C CA . MET A 1 85 ? -17.492 -10.797 0.726 1.00 49.56 85 MET A CA 1
ATOM 699 C C . MET A 1 85 ? -17.203 -9.922 -0.520 1.00 49.56 85 MET A C 1
ATOM 701 O O . MET A 1 85 ? -17.253 -8.699 -0.440 1.00 49.56 85 MET A O 1
ATOM 705 N N . GLU A 1 86 ? -16.905 -10.498 -1.694 1.00 49.22 86 GLU A N 1
ATOM 706 C CA . GLU A 1 86 ? -17.123 -9.777 -2.969 1.00 49.22 86 GLU A CA 1
ATOM 707 C C . GLU A 1 86 ? -17.261 -10.702 -4.197 1.00 49.22 86 GLU A C 1
ATOM 709 O O . GLU A 1 86 ? -16.812 -10.377 -5.290 1.00 49.22 86 GLU A O 1
ATOM 714 N N . GLU A 1 87 ? -17.966 -11.833 -4.069 1.00 46.31 87 GLU A N 1
ATOM 715 C CA . GLU A 1 87 ? -18.671 -12.415 -5.226 1.00 46.31 87 GLU A CA 1
ATOM 716 C C . GLU A 1 87 ? -19.948 -11.602 -5.497 1.00 46.31 87 GLU A C 1
ATOM 718 O O . GLU A 1 87 ? -21.046 -12.122 -5.381 1.00 46.31 87 GLU A O 1
ATOM 723 N N . LEU A 1 88 ? -19.855 -10.298 -5.770 1.00 47.94 88 LEU A N 1
ATOM 724 C CA . LEU A 1 88 ? -20.968 -9.551 -6.372 1.00 47.94 88 LEU A CA 1
ATOM 725 C C . LEU A 1 88 ? -20.493 -8.159 -6.801 1.00 47.94 88 LEU A C 1
ATOM 727 O O . LEU A 1 88 ? -20.622 -7.197 -6.054 1.00 47.94 88 LEU A O 1
ATOM 731 N N . LYS A 1 89 ? -19.917 -8.055 -7.999 1.00 44.34 89 LYS A N 1
ATOM 732 C CA . LYS A 1 89 ? -19.879 -6.833 -8.831 1.00 44.34 89 LYS A CA 1
ATOM 733 C C . LYS A 1 89 ? -19.269 -7.186 -10.186 1.00 44.34 89 LYS A C 1
ATOM 735 O O . LYS A 1 89 ? -18.209 -6.705 -10.545 1.00 44.34 89 LYS A O 1
ATOM 740 N N . ASN A 1 90 ? -19.919 -8.115 -10.879 1.00 41.34 90 ASN A N 1
ATOM 741 C CA . ASN A 1 90 ? -19.819 -8.323 -12.324 1.00 41.34 9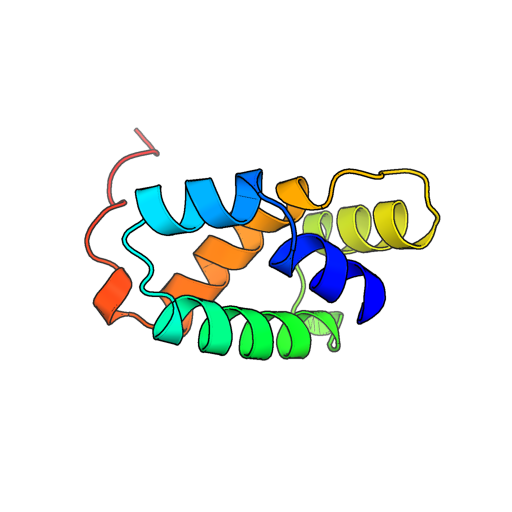0 ASN A CA 1
ATOM 742 C C . ASN A 1 90 ? -21.052 -9.143 -12.741 1.00 41.34 90 ASN A C 1
ATOM 744 O O . ASN A 1 90 ? -20.963 -10.348 -12.967 1.00 41.34 90 ASN A O 1
ATOM 748 N N . VAL A 1 91 ? -22.215 -8.484 -12.750 1.00 37.97 91 VAL A N 1
ATOM 749 C CA . VAL A 1 91 ? -23.407 -8.868 -13.524 1.00 37.97 91 VAL A CA 1
ATOM 750 C C . VAL A 1 91 ? -23.826 -7.639 -14.312 1.00 37.97 91 VAL A C 1
ATOM 752 O O . VAL A 1 91 ? -23.809 -6.548 -13.696 1.00 37.97 91 VAL A O 1
#

pLDDT: mean 84.32, std 13.28, range [37.97, 93.94]

Radius of gyration: 13.0 Å; chains: 1; bounding box: 33×30×28 Å

InterPro domains:
  IPR041453 Suv3, N-terminal [PF18114] (1-88)